Protein AF-A0AAU5L9V2-F1 (afdb_monomer_lite)

Structure (mmCIF, N/CA/C/O backbone):
data_AF-A0AAU5L9V2-F1
#
_entry.id   AF-A0AAU5L9V2-F1
#
loop_
_atom_site.group_PDB
_atom_site.id
_atom_site.type_symbol
_atom_site.label_atom_id
_atom_site.label_alt_id
_atom_site.label_comp_id
_atom_site.label_asym_id
_atom_site.label_entity_id
_atom_site.label_seq_id
_atom_site.pdbx_PDB_ins_code
_atom_site.Cartn_x
_atom_site.Cartn_y
_atom_site.Cartn_z
_atom_site.occupancy
_atom_site.B_iso_or_equiv
_atom_site.auth_seq_id
_atom_site.auth_comp_id
_atom_site.auth_asym_id
_atom_site.auth_atom_id
_atom_site.pdbx_PDB_model_num
ATOM 1 N N . MET A 1 1 ? -4.805 22.358 24.165 1.00 76.75 1 MET A N 1
ATOM 2 C CA . MET A 1 1 ? -4.496 21.409 25.258 1.00 76.75 1 MET A CA 1
ATOM 3 C C . MET A 1 1 ? -4.476 19.969 24.760 1.00 76.75 1 MET A C 1
ATOM 5 O O . MET A 1 1 ? -3.482 19.299 24.981 1.00 76.75 1 MET A O 1
ATOM 9 N N . GLU A 1 2 ? -5.471 19.533 23.988 1.00 94.94 2 GLU A N 1
ATOM 10 C CA . GLU A 1 2 ? -5.609 18.150 23.483 1.00 94.94 2 GLU A CA 1
ATOM 11 C C . GLU A 1 2 ? -4.353 17.515 22.863 1.00 94.94 2 GLU A C 1
ATOM 13 O O . GLU A 1 2 ? -4.071 16.348 23.110 1.00 94.94 2 GLU A O 1
ATOM 18 N N . LYS A 1 3 ? -3.556 18.274 22.098 1.00 93.31 3 LYS A N 1
ATOM 19 C CA . LYS A 1 3 ? -2.294 17.774 21.526 1.00 93.31 3 LYS A CA 1
ATOM 20 C C . LYS A 1 3 ? -1.321 17.266 22.598 1.00 93.31 3 LYS A C 1
ATOM 22 O O . LYS A 1 3 ? -0.726 16.212 22.421 1.00 93.31 3 LYS A O 1
ATOM 27 N N . VAL A 1 4 ? -1.134 18.022 23.685 1.00 95.75 4 VAL A N 1
ATOM 28 C CA . VAL A 1 4 ? -0.158 17.683 24.741 1.00 95.75 4 VAL A CA 1
ATOM 29 C C . VAL A 1 4 ? -0.715 16.687 25.753 1.00 95.75 4 VAL A C 1
ATOM 31 O O . VAL A 1 4 ? 0.056 16.016 26.426 1.00 95.75 4 VAL A O 1
ATOM 34 N N . THR A 1 5 ? -2.039 16.552 25.828 1.00 95.38 5 THR A N 1
ATOM 35 C CA . THR A 1 5 ? -2.714 15.543 26.657 1.00 95.38 5 THR A CA 1
ATOM 36 C C . THR A 1 5 ? -2.968 14.229 25.912 1.00 95.38 5 THR A C 1
ATOM 38 O O . THR A 1 5 ? -3.538 13.312 26.493 1.00 95.38 5 THR A O 1
ATOM 41 N N . GLY A 1 6 ? -2.589 14.130 24.630 1.00 94.69 6 GLY A N 1
ATOM 42 C CA . GLY A 1 6 ? -2.833 12.950 23.791 1.00 94.69 6 GLY A CA 1
ATOM 43 C C . GLY A 1 6 ? -4.299 12.744 23.396 1.00 94.69 6 GLY A C 1
ATOM 44 O O . GLY A 1 6 ? -4.661 11.684 22.903 1.00 94.69 6 GLY A O 1
ATOM 45 N N . SER A 1 7 ? -5.156 13.741 23.620 1.00 95.44 7 SER A N 1
ATOM 46 C CA . SER A 1 7 ? -6.595 13.663 23.333 1.00 95.44 7 SER A CA 1
ATOM 47 C C . SER A 1 7 ? -6.941 14.102 21.906 1.00 95.44 7 SER A C 1
ATOM 49 O O . SER A 1 7 ? -8.076 13.930 21.469 1.00 95.44 7 SER A O 1
ATOM 51 N N . ALA A 1 8 ? -5.978 14.675 21.176 1.00 96.19 8 ALA A N 1
ATOM 52 C CA . ALA A 1 8 ? -6.159 15.039 19.777 1.00 96.19 8 ALA A CA 1
ATOM 53 C C . ALA A 1 8 ? -6.312 13.780 18.913 1.00 96.19 8 ALA A C 1
ATOM 55 O O . ALA A 1 8 ? -5.515 12.853 19.021 1.00 96.19 8 ALA A O 1
ATOM 56 N N . ARG A 1 9 ? -7.322 13.773 18.038 1.00 94.06 9 ARG A N 1
ATOM 57 C CA . ARG A 1 9 ? -7.585 12.683 17.093 1.00 94.06 9 ARG A CA 1
ATOM 58 C C . ARG A 1 9 ? -6.994 13.034 15.731 1.00 94.06 9 ARG A C 1
ATOM 60 O O . ARG A 1 9 ? -7.434 13.984 15.083 1.00 94.06 9 ARG A O 1
ATOM 67 N N . TYR A 1 10 ? -6.011 12.264 15.296 1.00 93.00 10 TYR A N 1
ATOM 68 C CA . TYR A 1 10 ? -5.372 12.367 13.991 1.00 93.00 10 TYR A CA 1
ATOM 69 C C . TYR A 1 10 ? -5.946 11.341 13.014 1.00 93.00 10 TYR A C 1
ATOM 71 O O . TYR A 1 10 ? -6.712 10.454 13.384 1.00 93.00 10 TYR A O 1
ATOM 79 N N . ALA A 1 11 ? -5.563 11.446 11.740 1.00 92.56 11 ALA A N 1
ATOM 80 C CA . ALA A 1 11 ? -6.024 10.527 10.699 1.00 92.56 11 ALA A CA 1
ATOM 81 C C . ALA A 1 11 ? -5.750 9.051 11.043 1.00 92.56 11 ALA A C 1
ATOM 83 O O . ALA A 1 11 ? -6.594 8.203 10.779 1.00 92.56 11 ALA A O 1
ATOM 84 N N . GLY A 1 12 ? -4.608 8.761 11.677 1.00 91.75 12 GLY A N 1
ATOM 85 C CA . GLY A 1 12 ? -4.249 7.409 12.112 1.00 91.75 12 GLY A CA 1
ATOM 86 C C . GLY A 1 12 ? -5.072 6.875 13.287 1.00 91.75 12 GLY A C 1
ATOM 87 O O . GLY A 1 12 ? -5.093 5.669 13.500 1.00 91.75 12 GLY A O 1
ATOM 88 N N . ASP A 1 13 ? -5.778 7.740 14.018 1.00 94.00 13 ASP A N 1
ATOM 89 C CA . ASP A 1 13 ? -6.580 7.334 15.177 1.00 94.00 13 ASP A CA 1
ATOM 90 C C . ASP A 1 13 ? -8.011 6.939 14.784 1.00 94.00 13 ASP A C 1
ATOM 92 O O . ASP A 1 13 ? -8.774 6.425 15.608 1.00 94.00 13 ASP A O 1
ATOM 96 N N . GLN A 1 14 ? -8.404 7.209 13.537 1.00 93.56 14 GLN A N 1
ATOM 97 C CA . GLN A 1 14 ? -9.738 6.914 13.028 1.00 93.56 14 GLN A CA 1
ATOM 98 C C . GLN A 1 14 ? -9.893 5.417 12.742 1.00 93.56 14 GLN A C 1
ATOM 100 O O . GLN A 1 14 ? -9.053 4.806 12.087 1.00 93.56 14 GLN A O 1
ATOM 105 N N . GLN A 1 15 ? -11.002 4.834 13.202 1.00 94.31 15 GLN A N 1
ATOM 106 C CA . GLN A 1 15 ? -11.327 3.414 13.028 1.00 94.31 15 GLN A CA 1
ATOM 107 C C . GLN A 1 15 ? -12.775 3.260 12.535 1.00 94.31 15 GLN A C 1
ATOM 109 O O . GLN A 1 15 ? -13.644 2.845 13.301 1.00 94.31 15 GLN A O 1
ATOM 114 N N . PRO A 1 16 ? -13.078 3.663 11.287 1.00 95.88 16 PRO A N 1
ATOM 115 C CA . PRO A 1 16 ? -14.392 3.425 10.707 1.00 95.88 16 PRO A CA 1
ATOM 116 C C . PRO A 1 16 ? -14.634 1.924 10.513 1.00 95.88 16 PRO A C 1
ATOM 118 O O . PRO A 1 16 ? -13.700 1.136 10.345 1.00 95.88 16 PRO A O 1
ATOM 121 N N . GLU A 1 17 ? -15.903 1.532 10.496 1.00 96.94 17 GLU A N 1
ATOM 122 C CA . GLU A 1 17 ? -16.289 0.169 10.145 1.00 96.94 17 GLU A CA 1
ATOM 123 C C . GLU A 1 17 ? -15.830 -0.166 8.716 1.00 96.94 17 GLU A C 1
ATOM 125 O O . GLU A 1 17 ? -15.933 0.658 7.806 1.00 96.94 17 GLU A O 1
ATOM 130 N N . GLY A 1 18 ? -15.281 -1.369 8.521 1.00 95.12 18 GLY A N 1
ATOM 131 C CA . GLY A 1 18 ? -14.779 -1.805 7.215 1.00 95.12 18 GLY A CA 1
ATOM 132 C C . GLY A 1 18 ? -13.500 -1.101 6.742 1.00 95.12 18 GLY A C 1
ATOM 133 O O . GLY A 1 18 ? -13.218 -1.122 5.544 1.00 95.12 18 GLY A O 1
ATOM 134 N N . LEU A 1 19 ? -12.723 -0.476 7.641 1.00 95.81 19 LEU A N 1
ATOM 135 C CA . LEU A 1 19 ? -11.444 0.151 7.293 1.00 95.81 19 LEU A CA 1
ATOM 136 C C . LEU A 1 19 ? -10.512 -0.843 6.574 1.00 95.81 19 LEU A C 1
ATOM 138 O O . LEU A 1 19 ? -10.066 -1.830 7.154 1.00 95.81 19 LEU A O 1
ATOM 142 N N . ALA A 1 20 ? -10.179 -0.537 5.320 1.00 96.12 20 ALA A N 1
ATOM 143 C CA . ALA A 1 20 ? -9.151 -1.232 4.555 1.00 96.12 20 ALA A CA 1
ATOM 144 C C . ALA A 1 20 ? -7.819 -0.470 4.608 1.00 96.12 20 ALA A C 1
ATOM 146 O O . ALA A 1 20 ? -7.784 0.755 4.739 1.00 96.12 20 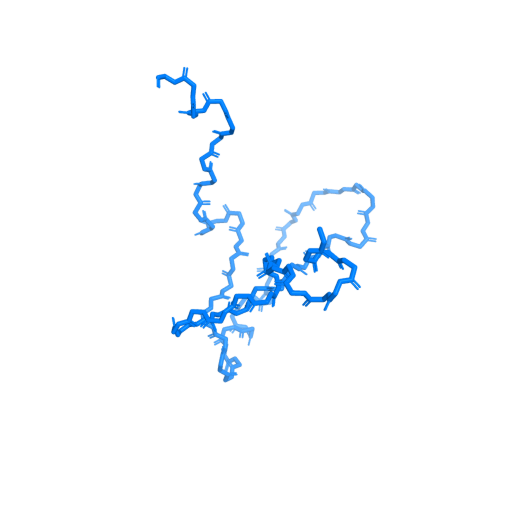ALA A O 1
ATOM 147 N N . HIS A 1 21 ? -6.715 -1.197 4.435 1.00 94.81 21 HIS A N 1
ATOM 148 C CA . HIS A 1 21 ? -5.372 -0.626 4.374 1.00 94.81 21 HIS A CA 1
ATOM 149 C C . HIS A 1 21 ? -4.830 -0.658 2.945 1.00 94.81 21 HIS A C 1
ATOM 151 O O . HIS A 1 21 ? -4.940 -1.665 2.249 1.00 94.81 21 HIS A O 1
ATOM 157 N N . ALA A 1 22 ? -4.212 0.443 2.521 1.00 94.50 22 ALA A N 1
ATOM 158 C CA . ALA A 1 22 ? -3.507 0.538 1.249 1.00 94.50 22 ALA A CA 1
ATOM 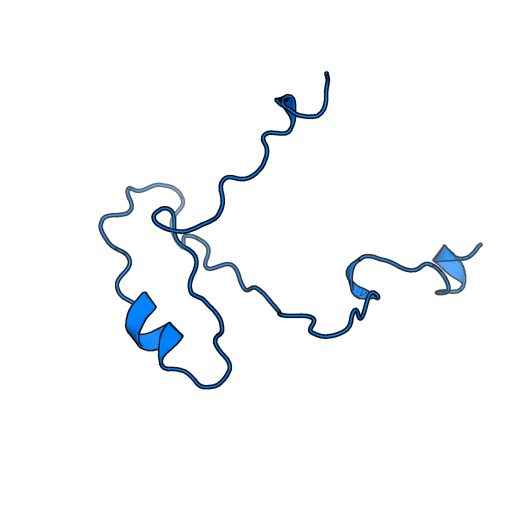159 C C . ALA A 1 22 ? -1.998 0.641 1.493 1.00 94.50 22 ALA A C 1
ATOM 161 O O . ALA A 1 22 ? -1.561 1.339 2.407 1.00 94.50 22 ALA A O 1
ATOM 162 N N . TRP A 1 23 ? -1.208 -0.021 0.648 1.00 95.00 23 TRP A N 1
ATOM 163 C CA . TRP A 1 23 ? 0.250 0.022 0.705 1.00 95.00 23 TRP A CA 1
ATOM 164 C C . TRP A 1 23 ? 0.827 0.450 -0.652 1.00 95.00 23 TRP A C 1
ATOM 166 O O . TRP A 1 23 ? 0.673 -0.282 -1.633 1.00 95.00 23 TRP A O 1
ATOM 176 N N . PRO A 1 24 ? 1.469 1.629 -0.751 1.00 94.00 24 PRO A N 1
ATOM 177 C CA . PRO A 1 24 ? 2.118 2.058 -1.984 1.00 94.00 24 PRO A CA 1
ATOM 178 C C . PRO A 1 24 ? 3.333 1.182 -2.308 1.00 94.00 24 PRO A C 1
ATOM 180 O O . PRO A 1 24 ? 4.131 0.866 -1.429 1.00 94.00 24 PRO A O 1
ATOM 183 N N . VAL A 1 25 ? 3.519 0.862 -3.590 1.00 93.75 25 VAL A N 1
ATOM 184 C CA . VAL A 1 25 ? 4.746 0.236 -4.106 1.00 93.75 25 VAL A CA 1
ATOM 185 C C . VAL A 1 25 ? 5.538 1.309 -4.863 1.00 93.75 25 VAL A C 1
ATOM 187 O O . VAL A 1 25 ? 5.189 1.618 -6.005 1.00 93.75 25 VAL A O 1
ATOM 190 N N . PRO A 1 26 ? 6.539 1.954 -4.233 1.00 94.38 26 PRO A N 1
ATOM 191 C CA . PRO A 1 26 ? 7.294 3.034 -4.861 1.00 94.38 26 PRO 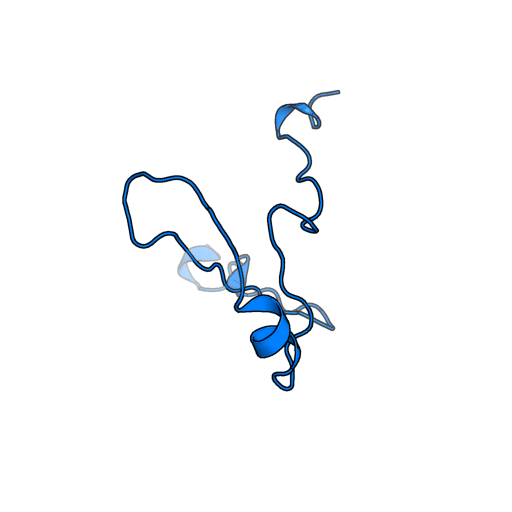A CA 1
ATOM 192 C C . PRO A 1 26 ? 8.303 2.508 -5.892 1.00 94.38 26 PRO A C 1
ATOM 194 O O . PRO A 1 26 ? 8.747 1.362 -5.827 1.00 94.38 26 PRO A O 1
ATOM 197 N N . THR A 1 27 ? 8.710 3.377 -6.821 1.00 94.88 27 THR A N 1
ATOM 198 C CA . THR A 1 27 ? 9.857 3.107 -7.703 1.00 94.88 27 THR A CA 1
ATOM 199 C C . THR A 1 27 ? 11.142 2.952 -6.886 1.00 94.88 27 THR A C 1
ATOM 201 O O . THR A 1 27 ? 11.365 3.679 -5.919 1.00 94.88 27 THR A O 1
ATOM 204 N N . THR A 1 28 ? 12.007 2.025 -7.293 1.00 96.12 28 THR A N 1
ATOM 205 C CA . THR A 1 28 ? 13.343 1.821 -6.708 1.00 96.12 28 THR A CA 1
ATOM 206 C C . THR A 1 28 ? 14.432 2.616 -7.432 1.00 96.12 28 THR A C 1
ATOM 208 O O . THR A 1 28 ? 15.574 2.655 -6.980 1.00 96.12 28 THR A O 1
ATOM 211 N N . VAL A 1 29 ? 14.086 3.263 -8.550 1.00 96.44 29 VAL A N 1
ATOM 212 C CA . VAL A 1 29 ? 14.991 4.073 -9.374 1.00 96.44 29 VAL A CA 1
ATOM 213 C C . VAL A 1 29 ? 14.501 5.514 -9.471 1.00 96.44 29 VAL A C 1
ATOM 215 O O . VAL A 1 29 ? 13.301 5.781 -9.406 1.00 96.44 29 VAL A O 1
ATOM 218 N N . ALA A 1 30 ? 15.433 6.448 -9.669 1.00 97.62 30 ALA A N 1
ATOM 219 C CA . ALA A 1 30 ? 15.124 7.876 -9.732 1.00 97.62 30 ALA A CA 1
ATOM 220 C C . ALA A 1 30 ? 14.352 8.281 -11.003 1.00 97.62 30 ALA A C 1
ATOM 222 O O . ALA A 1 30 ? 13.519 9.183 -10.953 1.00 97.62 30 ALA A O 1
ATOM 223 N N . ARG A 1 31 ? 14.631 7.636 -12.146 1.00 97.75 31 ARG A N 1
ATOM 224 C CA . ARG A 1 31 ? 13.974 7.912 -13.431 1.00 97.75 31 ARG A CA 1
ATOM 225 C C . ARG A 1 31 ? 13.982 6.679 -14.330 1.00 97.75 31 ARG A C 1
ATOM 227 O O . ARG A 1 31 ? 15.008 6.020 -14.462 1.00 97.75 31 ARG A O 1
ATOM 234 N N . GLY A 1 32 ? 12.856 6.431 -14.988 1.00 95.75 32 GLY A N 1
ATOM 235 C CA . GLY A 1 32 ? 12.684 5.392 -15.996 1.00 95.75 32 GLY A CA 1
ATOM 236 C C . GLY A 1 32 ? 11.231 5.327 -16.455 1.00 95.75 32 GLY A C 1
ATOM 237 O O . GLY A 1 32 ? 10.367 5.975 -15.860 1.00 95.75 32 GLY A O 1
ATOM 238 N N . ASP A 1 33 ? 10.981 4.537 -17.493 1.00 95.81 33 ASP A N 1
ATOM 239 C CA . ASP A 1 33 ? 9.636 4.265 -17.993 1.00 95.81 33 ASP A CA 1
ATOM 240 C C . ASP A 1 33 ? 9.123 2.928 -17.444 1.00 95.81 33 ASP A C 1
ATOM 242 O O . ASP A 1 33 ? 9.872 1.957 -17.322 1.00 95.81 33 ASP A O 1
ATOM 246 N N . ILE A 1 34 ? 7.830 2.868 -17.114 1.00 93.62 34 ILE A N 1
ATOM 247 C CA . ILE A 1 34 ? 7.179 1.628 -16.673 1.00 93.62 34 ILE A CA 1
ATOM 248 C C . ILE A 1 34 ? 6.838 0.802 -17.914 1.00 93.62 34 ILE A C 1
ATOM 250 O O . I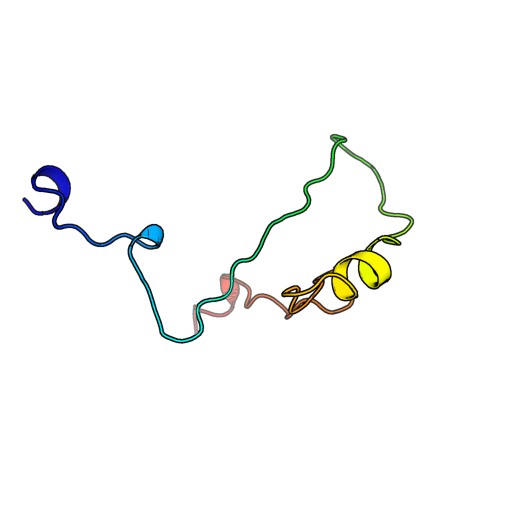LE A 1 34 ? 5.901 1.131 -18.639 1.00 93.62 34 ILE A O 1
ATOM 254 N N . THR A 1 35 ? 7.572 -0.284 -18.149 1.00 94.25 35 THR A N 1
ATOM 255 C CA . THR A 1 35 ? 7.306 -1.201 -19.270 1.00 94.25 35 THR A CA 1
ATOM 256 C C . THR A 1 35 ? 6.180 -2.189 -18.964 1.00 94.25 35 THR A C 1
ATOM 258 O O . THR A 1 35 ? 5.376 -2.493 -19.843 1.00 94.25 35 THR A O 1
ATOM 261 N N . ALA A 1 36 ? 6.091 -2.670 -17.720 1.00 92.81 36 ALA A N 1
ATOM 262 C CA . ALA A 1 36 ? 5.101 -3.654 -17.288 1.00 92.81 36 ALA A CA 1
ATOM 263 C C . ALA A 1 36 ? 4.821 -3.590 -15.774 1.00 92.81 36 ALA A C 1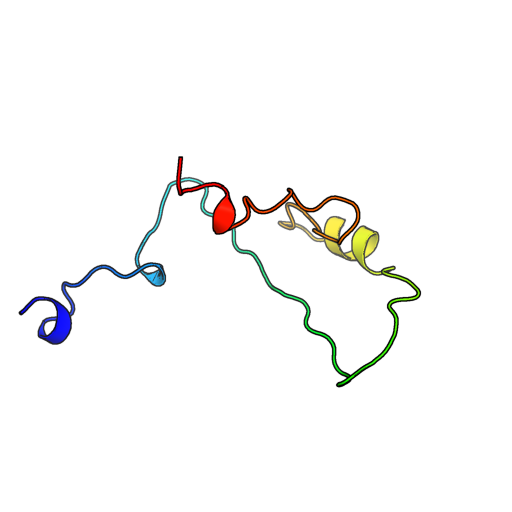
ATOM 265 O O . ALA A 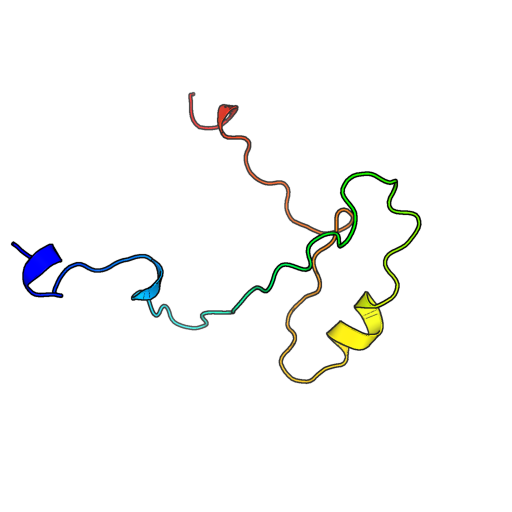1 36 ? 5.586 -3.005 -15.006 1.00 92.81 36 ALA A O 1
ATOM 266 N N . VAL A 1 37 ? 3.703 -4.198 -15.356 1.00 92.00 37 VAL A N 1
ATOM 267 C CA . VAL A 1 37 ? 3.308 -4.400 -13.950 1.00 92.00 37 VAL A CA 1
ATOM 268 C C . VAL A 1 37 ? 2.684 -5.797 -13.833 1.00 92.00 37 VAL A C 1
ATOM 270 O O . VAL A 1 37 ? 1.476 -5.952 -13.998 1.00 92.00 37 VAL A O 1
ATOM 273 N N . ASP A 1 38 ? 3.506 -6.814 -13.564 1.00 89.56 38 ASP A N 1
ATOM 274 C CA . ASP A 1 38 ? 3.098 -8.227 -13.719 1.00 89.56 38 ASP A CA 1
ATOM 275 C C . ASP A 1 38 ? 2.661 -8.907 -12.410 1.00 89.56 38 ASP A C 1
ATOM 277 O O . ASP A 1 38 ? 1.983 -9.932 -12.417 1.00 89.56 38 ASP A O 1
ATOM 281 N N . ALA A 1 39 ? 2.982 -8.314 -11.259 1.00 85.94 39 ALA A N 1
ATOM 282 C CA . ALA A 1 39 ? 2.695 -8.900 -9.946 1.00 85.94 39 ALA A CA 1
ATOM 283 C C . ALA A 1 39 ? 1.218 -8.785 -9.509 1.00 85.94 39 ALA A C 1
ATOM 285 O O . ALA A 1 39 ? 0.854 -9.267 -8.438 1.00 85.94 39 ALA A O 1
ATOM 286 N N . ALA A 1 40 ? 0.354 -8.153 -10.313 1.00 87.56 40 ALA A N 1
ATOM 287 C CA . ALA A 1 40 ? -1.022 -7.854 -9.921 1.00 87.56 40 ALA A CA 1
ATOM 288 C C . ALA A 1 40 ? -1.873 -9.116 -9.697 1.00 87.56 40 ALA A C 1
ATOM 290 O O . ALA A 1 40 ? -2.586 -9.195 -8.701 1.00 87.56 40 ALA A O 1
ATOM 291 N N . ALA A 1 41 ? -1.773 -10.115 -10.580 1.00 91.00 41 ALA A N 1
ATOM 292 C CA . ALA A 1 41 ? -2.540 -11.357 -10.450 1.00 91.00 41 ALA A CA 1
ATOM 293 C C . ALA A 1 41 ? -2.115 -12.166 -9.215 1.00 91.00 41 ALA A C 1
ATOM 295 O O . ALA A 1 41 ? -2.961 -12.644 -8.466 1.00 91.00 41 ALA A O 1
ATOM 296 N N . ALA A 1 42 ? -0.804 -12.264 -8.975 1.00 93.88 42 ALA A N 1
ATOM 297 C CA . ALA A 1 42 ? -0.266 -12.949 -7.805 1.00 93.88 42 ALA A CA 1
ATOM 298 C C . ALA A 1 42 ? -0.681 -12.253 -6.501 1.00 93.88 42 ALA A C 1
ATOM 300 O O . ALA A 1 42 ? -1.117 -12.915 -5.565 1.00 93.88 42 ALA A O 1
ATOM 301 N N . ALA A 1 43 ? -0.607 -10.919 -6.452 1.00 94.88 43 ALA A N 1
ATOM 302 C CA . ALA A 1 43 ? -1.031 -10.152 -5.286 1.00 94.88 43 ALA A CA 1
ATOM 303 C C . ALA A 1 43 ? -2.537 -10.297 -5.010 1.00 94.88 43 ALA A C 1
ATOM 305 O O . ALA A 1 43 ? -2.917 -10.502 -3.864 1.00 94.88 43 ALA A O 1
ATOM 306 N N . LEU A 1 44 ? -3.390 -10.258 -6.041 1.00 95.44 44 LEU A N 1
ATOM 307 C CA . LEU A 1 44 ? -4.840 -10.458 -5.889 1.00 95.44 44 LEU A CA 1
ATOM 308 C C . LEU A 1 44 ? -5.218 -11.867 -5.409 1.00 95.44 44 LEU A C 1
ATOM 310 O O . LEU A 1 44 ? -6.283 -12.036 -4.825 1.00 95.44 44 LEU A O 1
ATOM 314 N N . ALA A 1 45 ? -4.375 -12.873 -5.647 1.00 96.69 45 ALA A N 1
ATOM 315 C CA . ALA A 1 45 ? -4.616 -14.235 -5.175 1.00 96.69 45 ALA A CA 1
ATOM 316 C C . ALA A 1 45 ? -4.328 -14.415 -3.670 1.00 96.69 45 ALA A C 1
ATOM 318 O O . ALA A 1 45 ? -4.705 -15.435 -3.091 1.00 96.69 45 ALA A O 1
ATOM 319 N N . MET A 1 46 ? -3.659 -13.452 -3.028 1.00 97.50 46 MET A N 1
ATOM 320 C CA . MET A 1 46 ? -3.341 -13.526 -1.604 1.00 97.50 46 MET A CA 1
ATOM 321 C C . MET A 1 46 ? -4.600 -13.312 -0.747 1.00 97.50 46 MET A C 1
ATOM 323 O O . MET A 1 46 ? -5.329 -12.339 -0.963 1.00 97.50 46 MET A O 1
ATOM 327 N N . PRO A 1 47 ? -4.848 -14.156 0.275 1.00 97.56 47 PRO A N 1
ATOM 328 C CA . PRO A 1 47 ? -5.975 -13.972 1.183 1.00 97.56 47 PRO A CA 1
ATOM 329 C C . PRO A 1 47 ? -5.970 -12.581 1.830 1.00 97.56 47 PRO A C 1
ATOM 331 O O . PRO A 1 47 ? -4.964 -12.147 2.386 1.00 97.56 47 PRO A O 1
ATOM 334 N N . GLY A 1 48 ? -7.108 -11.888 1.767 1.00 96.19 48 GLY A N 1
ATOM 335 C CA . GLY A 1 48 ? -7.285 -10.558 2.359 1.00 96.19 48 GLY A CA 1
ATOM 336 C C . GLY A 1 48 ? -6.885 -9.383 1.462 1.00 96.19 48 GLY A C 1
ATOM 337 O O . GLY A 1 48 ? -7.157 -8.238 1.826 1.00 96.19 48 GLY A O 1
ATOM 338 N N . VAL A 1 49 ? -6.304 -9.619 0.280 1.00 97.06 49 VAL A N 1
ATOM 339 C CA . VAL A 1 49 ? -6.083 -8.544 -0.696 1.00 97.06 49 VAL A CA 1
ATOM 340 C C . VAL A 1 49 ? -7.397 -8.214 -1.394 1.00 97.06 49 VAL A C 1
ATOM 342 O O . VAL A 1 49 ? -7.987 -9.045 -2.076 1.00 97.06 49 VAL A O 1
ATOM 345 N N . LEU A 1 50 ? -7.851 -6.972 -1.230 1.00 96.19 50 LEU A N 1
ATOM 346 C CA . LEU A 1 50 ? -9.117 -6.508 -1.802 1.00 96.19 50 LEU A CA 1
ATOM 347 C C . LEU A 1 50 ? -8.960 -5.994 -3.237 1.00 96.19 50 LEU A C 1
ATOM 349 O O . LEU A 1 50 ? -9.867 -6.137 -4.052 1.00 96.19 50 LEU A O 1
ATOM 353 N N . ALA A 1 51 ? -7.827 -5.359 -3.547 1.00 95.38 51 ALA A N 1
ATOM 354 C CA . ALA A 1 51 ? -7.567 -4.767 -4.854 1.00 95.38 51 ALA A CA 1
ATOM 355 C C . ALA A 1 51 ? -6.069 -4.523 -5.081 1.00 95.38 51 ALA A C 1
ATOM 357 O O . ALA A 1 51 ? -5.317 -4.264 -4.143 1.00 95.38 51 ALA A O 1
ATOM 358 N N . VAL A 1 52 ? -5.662 -4.509 -6.354 1.00 95.38 52 VAL A N 1
ATOM 359 C CA . VAL A 1 52 ? -4.367 -3.985 -6.809 1.00 95.38 52 VAL A CA 1
ATOM 360 C C . VAL A 1 52 ? -4.642 -2.813 -7.741 1.00 95.38 52 VAL A C 1
ATOM 362 O O . VAL A 1 52 ? -5.210 -2.981 -8.824 1.00 95.38 52 VAL A O 1
ATOM 365 N N . LEU A 1 53 ? -4.256 -1.616 -7.303 1.00 94.06 53 LEU A N 1
ATOM 366 C CA . LEU A 1 53 ? -4.470 -0.379 -8.044 1.00 94.06 53 LEU A CA 1
ATOM 367 C C . LEU A 1 53 ? -3.220 -0.017 -8.850 1.00 94.06 53 LEU A C 1
ATOM 369 O O . LEU A 1 53 ? -2.111 0.039 -8.327 1.00 94.06 53 LEU A O 1
ATOM 373 N N . THR A 1 54 ? -3.416 0.249 -10.135 1.00 92.69 54 THR A N 1
ATOM 374 C CA . THR A 1 54 ? -2.390 0.652 -11.101 1.00 92.69 54 THR A CA 1
ATOM 375 C C . THR A 1 54 ? -2.893 1.848 -11.904 1.00 92.69 54 THR A C 1
ATOM 377 O O . THR A 1 54 ? -4.074 2.192 -11.851 1.00 92.69 54 THR A O 1
ATOM 380 N N . HIS A 1 55 ? -2.037 2.438 -12.741 1.00 90.00 55 HIS A N 1
ATOM 381 C CA . HIS A 1 55 ? -2.448 3.492 -13.677 1.00 90.00 55 HIS A CA 1
ATOM 382 C C . HIS A 1 55 ? -3.612 3.086 -14.609 1.00 90.00 55 HIS A C 1
ATOM 384 O O . HIS A 1 55 ? -4.234 3.957 -15.210 1.00 90.00 55 HIS A O 1
ATOM 390 N N . ARG A 1 56 ? -3.908 1.783 -14.746 1.00 90.62 56 ARG A N 1
ATOM 391 C CA . ARG A 1 56 ? -4.973 1.265 -15.617 1.00 90.62 56 ARG A CA 1
ATOM 392 C C . ARG A 1 56 ? -6.356 1.253 -14.963 1.00 90.62 56 ARG A C 1
ATOM 394 O O . ARG A 1 56 ? -7.345 1.333 -15.681 1.00 90.62 56 ARG A O 1
ATOM 401 N N . ASN A 1 57 ? -6.437 1.115 -13.638 1.00 92.19 57 ASN A N 1
ATOM 402 C CA . ASN A 1 57 ? -7.702 0.895 -12.918 1.00 92.19 57 ASN A CA 1
ATOM 403 C C . ASN A 1 57 ? -7.893 1.788 -11.680 1.00 92.19 57 ASN A C 1
ATOM 405 O O . ASN A 1 57 ? -8.968 1.765 -11.086 1.00 92.19 57 ASN A O 1
ATOM 409 N N . ALA A 1 58 ? -6.882 2.564 -11.276 1.00 90.44 58 ALA A N 1
ATOM 410 C CA . ALA A 1 58 ? -7.011 3.472 -10.147 1.00 90.44 58 ALA A CA 1
ATOM 411 C C . ALA A 1 58 ? -8.077 4.546 -10.442 1.00 90.44 58 ALA A C 1
ATOM 413 O O . ALA A 1 58 ? -8.101 5.097 -11.551 1.00 90.44 58 ALA A O 1
ATOM 414 N N . PRO A 1 59 ? -8.939 4.886 -9.465 1.00 88.88 59 PRO A N 1
ATOM 415 C CA . PRO A 1 59 ? -9.874 5.991 -9.610 1.00 88.88 59 PRO A CA 1
ATOM 416 C C . PRO A 1 59 ? -9.131 7.280 -9.958 1.00 88.88 59 PRO A C 1
ATOM 418 O O . PRO A 1 59 ? -8.056 7.561 -9.420 1.00 88.88 59 PRO A O 1
ATOM 421 N N . ARG A 1 60 ? -9.713 8.098 -10.838 1.00 84.12 60 ARG A N 1
ATOM 422 C CA . ARG A 1 60 ? -9.166 9.430 -11.098 1.00 84.12 60 ARG A CA 1
ATOM 423 C C . ARG A 1 60 ? -9.258 10.242 -9.813 1.00 84.12 60 ARG A C 1
ATOM 425 O O . ARG A 1 60 ? -10.354 10.489 -9.320 1.00 84.12 60 ARG A O 1
ATOM 432 N N . SER A 1 61 ? -8.110 10.661 -9.289 1.00 71.38 61 SER A N 1
ATOM 433 C CA . SER A 1 61 ? -8.088 11.585 -8.161 1.00 71.38 61 SER A CA 1
ATOM 434 C C . SER A 1 61 ? -8.756 12.898 -8.587 1.00 71.38 61 SER A C 1
ATOM 436 O O . SER A 1 61 ? -8.406 13.425 -9.654 1.00 71.38 61 SER A O 1
ATOM 438 N N . PRO A 1 62 ? -9.719 13.437 -7.817 1.00 66.50 62 PRO A N 1
ATOM 439 C CA . PRO A 1 62 ? -10.217 14.776 -8.072 1.00 66.50 62 PRO A CA 1
ATOM 440 C C . PRO A 1 62 ? -9.029 15.733 -7.979 1.00 66.50 62 PRO A C 1
ATOM 442 O O . PRO A 1 62 ? -8.346 15.819 -6.960 1.00 66.50 62 PRO A O 1
ATOM 445 N N . SER A 1 63 ? -8.734 16.424 -9.082 1.00 56.09 63 SER A N 1
ATOM 446 C CA . SER A 1 63 ? -7.645 17.397 -9.081 1.00 56.09 63 SER A CA 1
ATOM 447 C C . SER A 1 63 ? -7.909 18.450 -7.992 1.00 56.09 63 SER A C 1
ATOM 449 O O . SER A 1 63 ? -9.061 18.877 -7.859 1.00 56.09 63 SER A O 1
ATOM 451 N N . PRO A 1 64 ? -6.881 18.970 -7.296 1.00 56.38 64 PRO A N 1
ATOM 452 C CA . PRO A 1 64 ? -7.055 20.073 -6.344 1.00 56.38 64 PRO A CA 1
ATOM 453 C C . PRO A 1 64 ? -7.703 21.320 -6.973 1.00 56.38 64 PRO A C 1
ATOM 455 O O . PRO A 1 64 ? -8.265 22.158 -6.278 1.00 56.38 64 PRO A O 1
ATOM 458 N N . ARG A 1 65 ? -7.647 21.440 -8.308 1.00 56.16 65 ARG A N 1
ATOM 459 C CA . ARG A 1 65 ? -8.246 22.531 -9.085 1.00 56.16 65 ARG A CA 1
ATOM 460 C C . ARG A 1 65 ? -9.772 22.430 -9.213 1.00 56.16 65 ARG A C 1
ATOM 462 O O . ARG A 1 65 ? -10.409 23.435 -9.496 1.00 56.16 65 ARG A O 1
ATOM 469 N N . ALA A 1 66 ? -10.360 21.251 -9.006 1.00 53.09 66 ALA A N 1
ATOM 470 C CA . ALA A 1 66 ? -11.802 21.030 -9.142 1.00 53.09 66 ALA A CA 1
ATOM 471 C C . ALA A 1 66 ? -12.611 21.440 -7.894 1.00 53.09 66 ALA A C 1
ATOM 473 O O . ALA A 1 66 ? -13.828 21.534 -7.971 1.00 53.09 66 ALA A O 1
ATOM 474 N N . ALA A 1 67 ? -11.953 21.723 -6.764 1.00 54.28 67 ALA A N 1
ATOM 475 C CA . ALA A 1 67 ? -12.595 22.097 -5.499 1.00 54.28 67 ALA A CA 1
ATOM 476 C C . ALA A 1 67 ? -12.795 23.622 -5.317 1.00 54.28 67 ALA A C 1
ATOM 478 O O . ALA A 1 67 ? -12.955 24.089 -4.193 1.00 54.28 67 ALA A O 1
ATOM 479 N N . ARG A 1 68 ? -12.713 24.413 -6.400 1.00 45.41 68 ARG A N 1
ATOM 480 C CA . ARG A 1 68 ? -12.726 25.893 -6.375 1.00 45.41 68 ARG A CA 1
ATOM 481 C C . ARG A 1 68 ? -13.845 26.537 -7.215 1.00 45.41 68 ARG A C 1
ATOM 483 O O . ARG A 1 68 ? -13.671 27.670 -7.657 1.00 45.41 68 ARG A O 1
ATOM 490 N N . ALA A 1 69 ? -14.944 25.822 -7.447 1.00 46.38 69 ALA A N 1
ATOM 491 C CA . ALA A 1 69 ? -16.165 26.367 -8.049 1.00 46.38 69 ALA A CA 1
ATOM 492 C C . ALA A 1 69 ? -17.206 26.662 -6.966 1.00 46.38 69 ALA A C 1
ATOM 494 O O . ALA A 1 69 ? -17.307 25.831 -6.035 1.00 46.38 69 ALA A O 1
#

Radius of gyration: 17.92 Å; chains: 1; bounding box: 31×41×46 Å

Foldseek 3Di:
DCVVVVNDDDPVNDDDPPDDDDDDDDDPDPDDDDPDDPCQVVQCPDPPDPHDDDPVDDDDDDPPVNVPD

Secondary structure (DSSP, 8-state):
-TTTTT----GGG---TT---------SSSS-------THHHHHTSTT------TTTSPPPPPGGGG--

pLDDT: mean 88.81, std 13.37, range [45.41, 97.75]

Sequence (69 aa):
MEKVTGSARYAGDQQPEGLAHAWPVPTTVARGDITAVDAAAAALAMPGVLAVLTHRNAPRSPSPRAARA